Protein AF-A0A183U9L7-F1 (afdb_monomer_lite)

Sequence (82 aa):
MKAIADRYVQLSHGEVEKTVEIKPYVLDDQPCDECGGERCAHRPAPFFCPHLSCLQYYCEKCWESIHASRAREDHKPLVKEA

Organism: Toxocara canis (NCBI:txid6265)

InterPro domains:
  IPR032296 Cytoplasmic polyadenylation element-binding protein, ZZ domain [PF16366] (18-80)
  IPR034819 Cytoplasmic polyadenylation element-binding protein [PTHR12566] (1-81)
  IPR038446 CEBP, ZZ domain superfamily [G3DSA:4.10.640.40] (18-82)

Structure (mmCIF, N/CA/C/O backbone):
data_AF-A0A183U9L7-F1
#
_entry.id   AF-A0A183U9L7-F1
#
loop_
_atom_site.group_PDB
_atom_site.id
_atom_site.type_symbol
_atom_site.label_atom_id
_atom_site.label_alt_id
_atom_site.label_comp_id
_atom_site.label_asym_id
_atom_site.label_entity_id
_atom_site.label_seq_id
_atom_site.pdbx_PDB_ins_code
_atom_site.Cartn_x
_atom_site.Cartn_y
_atom_site.Cartn_z
_atom_site.occupancy
_atom_site.B_iso_or_equiv
_atom_site.auth_seq_id
_atom_site.auth_comp_id
_atom_site.auth_asym_id
_atom_site.auth_atom_id
_atom_site.pdbx_PDB_model_num
ATOM 1 N N . MET A 1 1 ? -8.781 -13.731 6.961 1.00 56.56 1 MET A N 1
ATOM 2 C CA . MET A 1 1 ? -8.420 -12.425 7.558 1.00 56.56 1 MET A CA 1
ATOM 3 C C . MET A 1 1 ? -9.700 -11.667 7.903 1.00 56.56 1 MET A C 1
ATOM 5 O O . MET A 1 1 ? -10.306 -11.114 7.001 1.00 56.56 1 MET A O 1
ATOM 9 N N . LYS A 1 2 ? -10.164 -11.693 9.162 1.00 60.97 2 LYS A N 1
ATOM 10 C CA . LYS A 1 2 ? -11.417 -11.019 9.578 1.00 60.97 2 LYS A CA 1
ATOM 11 C C . LYS A 1 2 ? -11.179 -9.593 10.102 1.00 60.97 2 LYS A C 1
ATOM 13 O O . LYS A 1 2 ? -11.960 -8.698 9.832 1.00 60.97 2 LYS A O 1
ATOM 18 N N . ALA A 1 3 ? -10.041 -9.368 10.762 1.00 63.22 3 ALA A N 1
ATOM 19 C CA . ALA A 1 3 ? -9.720 -8.093 11.408 1.00 63.22 3 ALA A CA 1
ATOM 20 C C . ALA A 1 3 ? -9.592 -6.902 10.438 1.00 63.22 3 ALA A C 1
ATOM 22 O O . ALA A 1 3 ? -10.116 -5.834 10.719 1.00 63.22 3 ALA A O 1
ATOM 23 N N . ILE A 1 4 ? -8.930 -7.074 9.289 1.00 64.25 4 ILE A N 1
ATOM 24 C CA . ILE A 1 4 ? -8.778 -5.987 8.301 1.00 64.25 4 ILE A CA 1
ATOM 25 C C . ILE A 1 4 ? -10.076 -5.791 7.506 1.00 64.25 4 ILE A C 1
ATOM 27 O O . ILE A 1 4 ? -10.424 -4.666 7.166 1.00 64.25 4 ILE A O 1
ATOM 31 N N . ALA A 1 5 ? -10.815 -6.876 7.249 1.00 64.44 5 ALA A N 1
ATOM 32 C CA . ALA A 1 5 ? -12.086 -6.824 6.530 1.00 64.44 5 ALA A CA 1
ATOM 33 C C . ALA A 1 5 ? -13.157 -6.040 7.300 1.00 64.44 5 ALA A C 1
ATOM 35 O O . ALA A 1 5 ? -13.899 -5.275 6.692 1.00 64.44 5 ALA A O 1
ATOM 36 N N . ASP A 1 6 ? -13.189 -6.185 8.628 1.00 68.94 6 ASP A N 1
ATOM 37 C CA . ASP A 1 6 ? -14.190 -5.515 9.454 1.00 68.94 6 ASP A CA 1
ATOM 38 C C . ASP A 1 6 ? -13.927 -4.002 9.602 1.00 68.94 6 ASP A C 1
ATOM 40 O O . ASP A 1 6 ? -14.868 -3.318 9.977 1.00 68.94 6 ASP A O 1
ATOM 44 N N . ARG A 1 7 ? -12.732 -3.482 9.223 1.00 74.56 7 ARG A N 1
ATOM 45 C CA . ARG A 1 7 ? -12.210 -2.078 9.216 1.00 74.56 7 ARG A CA 1
ATOM 46 C C . ARG A 1 7 ? -12.391 -1.269 10.504 1.00 74.56 7 ARG A C 1
ATOM 48 O O . ARG A 1 7 ? -11.481 -0.556 10.908 1.00 74.56 7 ARG A O 1
ATOM 55 N N . TYR A 1 8 ? -13.537 -1.382 11.145 1.00 82.94 8 TYR A N 1
ATOM 56 C CA . TYR A 1 8 ? -13.924 -0.832 12.419 1.00 82.94 8 TYR A CA 1
ATOM 57 C C . TYR A 1 8 ? -14.267 -1.974 13.369 1.00 82.94 8 TYR A C 1
ATOM 59 O O . TYR A 1 8 ? -15.025 -2.881 13.032 1.00 82.94 8 TYR A O 1
ATOM 67 N N . VAL A 1 9 ? -13.738 -1.915 14.584 1.00 87.25 9 VAL A N 1
ATOM 68 C CA . VAL A 1 9 ? -14.130 -2.833 15.652 1.00 87.25 9 VAL A CA 1
ATOM 69 C C . VAL A 1 9 ? -14.633 -2.032 16.841 1.00 87.25 9 VAL A C 1
ATOM 71 O O . VAL A 1 9 ? -14.065 -0.997 17.195 1.00 87.25 9 VAL A O 1
ATOM 74 N N . GLN A 1 10 ? -15.726 -2.496 17.437 1.00 88.12 10 GLN A N 1
ATOM 75 C CA . GLN A 1 10 ? -16.267 -1.926 18.663 1.00 88.12 10 GLN A CA 1
ATOM 76 C C . GLN A 1 10 ? -15.576 -2.597 19.850 1.00 88.12 10 GLN A C 1
ATOM 78 O O . GLN A 1 10 ? -15.592 -3.820 19.988 1.00 88.12 10 GLN A O 1
ATOM 83 N N . LEU A 1 11 ? -14.925 -1.790 20.680 1.00 86.06 11 LEU A N 1
ATOM 84 C CA . LEU A 1 11 ? -14.268 -2.213 21.907 1.00 86.06 11 LEU A CA 1
ATOM 85 C C . LEU A 1 11 ? -15.110 -1.754 23.095 1.00 86.06 11 LEU A C 1
ATOM 87 O O . LEU A 1 11 ? -15.404 -0.565 23.220 1.00 86.06 11 LEU A O 1
ATOM 91 N N . SER A 1 12 ? -15.465 -2.693 23.969 1.00 88.62 12 SER A N 1
ATOM 92 C CA . SER A 1 12 ? -16.211 -2.43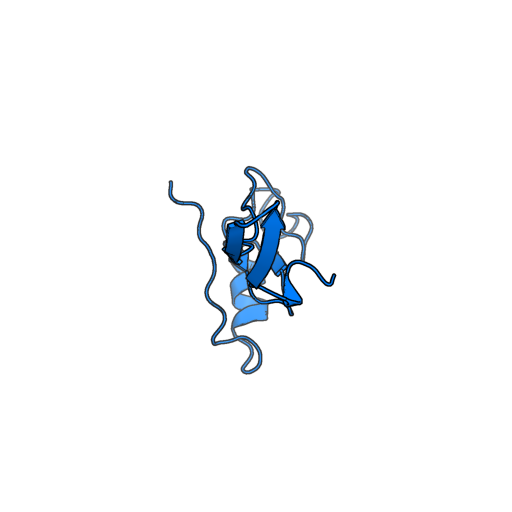9 25.203 1.00 88.62 12 SER A CA 1
ATOM 93 C C . SER A 1 12 ? -15.354 -2.775 26.425 1.00 88.62 12 SER A C 1
ATOM 95 O O . SER A 1 12 ? -14.848 -3.895 26.533 1.00 88.62 12 SER A O 1
ATOM 97 N N . HIS A 1 13 ? -15.206 -1.836 27.360 1.00 87.88 13 HIS A N 1
ATOM 98 C CA . HIS A 1 13 ? -14.554 -2.067 28.651 1.00 87.88 13 HIS A CA 1
ATOM 99 C C . HIS A 1 13 ? -15.291 -1.316 29.767 1.00 87.88 13 HIS A C 1
ATOM 101 O O . HIS A 1 13 ? -15.223 -0.090 29.852 1.00 87.88 13 HIS A O 1
ATOM 107 N N . GLY A 1 14 ? -15.998 -2.055 30.626 1.00 88.38 14 GLY A N 1
ATOM 108 C CA . GLY A 1 14 ? -16.897 -1.458 31.616 1.00 88.38 14 GLY A CA 1
ATOM 109 C C . GLY A 1 14 ? -18.006 -0.657 30.930 1.00 88.38 14 GLY A C 1
ATOM 110 O O . GLY A 1 14 ? -18.677 -1.176 30.045 1.00 88.38 14 GLY A O 1
ATOM 111 N N . GLU A 1 15 ? -18.159 0.612 31.307 1.00 90.88 15 GLU A N 1
ATOM 112 C CA . GLU A 1 15 ? -19.119 1.550 30.698 1.00 90.88 15 GLU A CA 1
ATOM 113 C C . GLU A 1 15 ? -18.589 2.230 29.420 1.00 90.88 15 GLU A C 1
ATOM 115 O O . GLU A 1 15 ? -19.280 3.045 28.813 1.00 90.88 15 GLU A O 1
ATOM 120 N N . VAL A 1 16 ? -17.350 1.939 29.004 1.00 86.12 16 VAL A N 1
ATOM 121 C CA . VAL A 1 16 ? -16.726 2.583 27.841 1.00 86.12 16 VAL A CA 1
ATOM 122 C C . VAL A 1 16 ? -16.946 1.748 26.588 1.00 86.12 16 VAL A C 1
ATOM 124 O O . VAL A 1 16 ? -16.461 0.620 26.501 1.00 86.12 16 VAL A O 1
ATOM 127 N N . GLU A 1 17 ? -17.571 2.354 25.580 1.00 90.94 17 GLU A N 1
ATOM 128 C CA . GLU A 1 17 ? -17.652 1.833 24.215 1.00 90.94 17 GLU A CA 1
ATOM 129 C C . GLU A 1 17 ? -16.881 2.739 23.250 1.00 90.94 17 GLU A C 1
ATOM 131 O O . GLU A 1 17 ? -17.091 3.954 23.206 1.00 90.94 17 GLU A O 1
ATOM 136 N N . LYS A 1 18 ? -15.963 2.160 22.470 1.00 91.00 18 LYS A N 1
ATOM 137 C CA . LYS A 1 18 ? -15.209 2.881 21.438 1.00 91.00 18 LYS A CA 1
ATOM 138 C C . LYS A 1 18 ? -15.143 2.085 20.150 1.00 91.00 18 LYS A C 1
ATOM 140 O O . LYS A 1 18 ? -14.678 0.950 20.139 1.00 91.00 18 LYS A O 1
ATOM 145 N N . THR A 1 19 ? -15.517 2.723 19.051 1.00 90.06 19 THR A N 1
ATOM 146 C CA . THR A 1 19 ? -15.258 2.207 17.707 1.00 90.06 19 THR A CA 1
ATOM 147 C C . THR A 1 19 ? -13.868 2.646 17.274 1.00 90.06 19 THR A C 1
ATOM 149 O O . THR A 1 19 ? -13.585 3.843 17.218 1.00 90.06 19 THR A O 1
ATOM 152 N N . VAL A 1 20 ? -12.993 1.690 16.976 1.00 89.25 20 VAL A N 1
ATOM 153 C CA . VAL A 1 20 ? -11.630 1.961 16.503 1.00 89.25 20 VAL A CA 1
ATOM 154 C C . VAL A 1 20 ? -11.473 1.496 15.063 1.00 89.25 20 VAL A C 1
ATOM 156 O O . VAL A 1 20 ? -11.967 0.431 14.699 1.00 89.25 20 VAL A O 1
ATOM 159 N N . GLU A 1 21 ? -10.791 2.294 14.242 1.00 86.00 21 GLU A N 1
ATOM 160 C CA . GLU A 1 21 ? -10.409 1.901 12.884 1.00 86.00 21 GLU A CA 1
ATOM 161 C C . GLU A 1 21 ? -9.108 1.093 12.931 1.00 86.00 21 GLU A C 1
ATOM 163 O O . GLU A 1 21 ? -8.110 1.530 13.508 1.00 86.00 21 GLU A O 1
ATOM 168 N N . ILE A 1 22 ? -9.104 -0.074 12.297 1.00 82.31 22 ILE A N 1
ATOM 169 C CA . ILE A 1 22 ? -7.909 -0.881 12.075 1.00 82.31 22 ILE A CA 1
ATOM 170 C C . ILE A 1 22 ? -7.266 -0.399 10.777 1.00 82.31 22 ILE A C 1
ATOM 172 O O . ILE A 1 22 ? -7.843 -0.533 9.697 1.00 82.31 22 ILE A O 1
ATOM 176 N N . LYS A 1 23 ? -6.051 0.143 10.878 1.00 75.00 23 LYS A N 1
ATOM 177 C CA . LYS A 1 23 ? -5.239 0.525 9.719 1.00 75.00 23 LYS A CA 1
ATOM 178 C C . LYS A 1 23 ? -4.126 -0.502 9.501 1.00 75.00 23 LYS A C 1
ATOM 180 O O . LYS A 1 23 ? -3.481 -0.884 10.480 1.00 75.00 23 LYS A O 1
ATOM 185 N N . PRO A 1 24 ? -3.882 -0.959 8.260 1.00 72.31 24 PRO A N 1
ATOM 186 C CA . PRO A 1 24 ? -2.702 -1.760 7.970 1.00 72.31 24 PRO A CA 1
ATOM 187 C C . PRO A 1 24 ? -1.443 -0.946 8.280 1.00 72.31 24 PRO A C 1
ATOM 189 O O . PRO A 1 24 ? -1.370 0.245 7.974 1.00 72.31 24 PRO A O 1
ATOM 192 N N . TYR A 1 25 ? -0.476 -1.591 8.926 1.00 69.12 25 TYR A N 1
ATOM 193 C CA . TYR A 1 25 ? 0.802 -0.977 9.260 1.00 69.12 25 TYR A CA 1
ATOM 194 C C . TYR A 1 25 ? 1.763 -1.161 8.085 1.00 69.12 25 TYR A C 1
ATOM 196 O O . TYR A 1 25 ? 1.962 -2.287 7.626 1.00 69.12 25 TYR A O 1
ATOM 204 N N . VAL A 1 26 ? 2.331 -0.062 7.592 1.00 77.19 26 VAL A N 1
ATOM 205 C CA . VAL A 1 26 ? 3.349 -0.091 6.535 1.00 77.19 26 VAL A CA 1
ATOM 206 C C . VAL A 1 26 ? 4.708 -0.276 7.209 1.00 77.19 26 VAL A C 1
ATOM 208 O O . VAL A 1 26 ? 5.065 0.494 8.096 1.00 77.19 26 VAL A O 1
ATOM 211 N N . LEU A 1 27 ? 5.429 -1.329 6.834 1.00 82.50 27 LEU A N 1
ATOM 212 C CA . LEU A 1 27 ? 6.745 -1.680 7.359 1.00 82.50 27 LEU A CA 1
ATOM 213 C C . LEU A 1 27 ? 7.845 -1.177 6.428 1.00 82.50 27 LEU A C 1
ATOM 215 O O . LEU A 1 27 ? 7.679 -1.141 5.207 1.00 82.50 27 LEU A O 1
ATOM 219 N N . ASP A 1 28 ? 8.991 -0.859 7.020 1.00 77.31 28 ASP A N 1
ATOM 220 C CA . ASP A 1 28 ? 10.203 -0.549 6.276 1.00 77.31 28 ASP A CA 1
ATOM 221 C C . ASP A 1 28 ? 10.817 -1.806 5.641 1.00 77.31 28 ASP A C 1
ATOM 223 O O . ASP A 1 28 ? 10.632 -2.935 6.109 1.00 77.31 28 ASP A O 1
ATOM 227 N N . ASP A 1 29 ? 11.539 -1.588 4.539 1.00 86.31 29 ASP A N 1
ATOM 228 C CA . ASP A 1 29 ? 12.404 -2.568 3.872 1.00 86.31 29 ASP A CA 1
ATOM 229 C C . ASP A 1 29 ? 11.724 -3.861 3.396 1.00 86.31 29 ASP A C 1
ATOM 231 O O . ASP A 1 29 ? 12.375 -4.889 3.198 1.00 86.31 29 ASP A O 1
ATOM 235 N N . GLN A 1 30 ? 10.412 -3.815 3.156 1.00 93.00 30 GLN A N 1
ATOM 236 C CA . GLN A 1 30 ? 9.696 -4.960 2.604 1.00 93.00 30 GLN A CA 1
ATOM 237 C C . GLN A 1 30 ? 10.046 -5.171 1.126 1.00 93.00 30 GLN A C 1
ATOM 239 O O . GLN A 1 30 ? 10.079 -4.206 0.355 1.00 93.00 30 GLN A O 1
ATOM 244 N N . PRO A 1 31 ? 10.302 -6.416 0.689 1.00 95.06 31 PRO A N 1
ATOM 245 C CA . PRO A 1 31 ? 10.435 -6.720 -0.726 1.00 95.06 31 PRO A CA 1
ATOM 246 C C . PRO A 1 31 ? 9.077 -6.597 -1.430 1.00 95.06 31 PRO A C 1
ATOM 248 O O . PRO A 1 31 ? 8.021 -6.533 -0.810 1.00 95.06 31 PRO A O 1
ATOM 251 N N . CYS A 1 32 ? 9.096 -6.580 -2.760 1.00 96.31 32 CYS A N 1
ATOM 252 C CA . CYS A 1 32 ? 7.866 -6.717 -3.537 1.00 96.31 32 CYS A CA 1
ATOM 253 C C . CYS A 1 32 ? 7.295 -8.127 -3.340 1.00 96.31 32 CYS A C 1
ATOM 255 O O . CYS A 1 32 ? 7.961 -9.089 -3.717 1.00 96.31 32 CYS A O 1
ATOM 257 N N . ASP A 1 33 ? 6.071 -8.249 -2.829 1.00 96.12 33 ASP A N 1
ATOM 258 C CA . ASP A 1 33 ? 5.420 -9.545 -2.590 1.00 96.12 33 ASP A CA 1
ATOM 259 C C . ASP A 1 33 ? 5.143 -10.296 -3.898 1.00 96.12 33 ASP A C 1
ATOM 261 O O . ASP A 1 33 ? 5.168 -11.522 -3.940 1.00 96.12 33 ASP A O 1
ATOM 265 N N . GLU A 1 34 ? 4.918 -9.558 -4.987 1.00 96.88 34 GLU A N 1
ATOM 266 C CA . GLU A 1 34 ? 4.618 -10.137 -6.299 1.00 96.88 34 GLU A CA 1
ATOM 267 C C . GLU A 1 34 ? 5.841 -10.787 -6.960 1.00 96.88 34 GLU A C 1
ATOM 269 O O . GLU A 1 34 ? 5.719 -11.801 -7.637 1.00 96.88 34 GLU A O 1
ATOM 274 N N . CYS A 1 35 ? 7.026 -10.182 -6.829 1.00 97.06 35 CYS A N 1
ATOM 275 C CA . CYS A 1 35 ? 8.218 -10.634 -7.560 1.00 97.06 35 CYS A CA 1
ATOM 276 C C . CYS A 1 35 ? 9.428 -10.944 -6.680 1.00 97.06 35 CYS A C 1
ATOM 278 O O . CYS A 1 35 ? 10.524 -11.105 -7.207 1.00 97.06 35 CYS A O 1
ATOM 280 N N . GLY A 1 36 ? 9.286 -10.928 -5.353 1.00 96.06 36 GLY A N 1
ATOM 281 C CA . GLY A 1 36 ? 10.390 -11.147 -4.409 1.00 96.06 36 GLY A CA 1
ATOM 282 C C . GLY A 1 36 ? 11.552 -10.148 -4.535 1.00 96.06 36 GLY A C 1
ATOM 283 O O . GLY A 1 36 ? 12.635 -10.370 -3.998 1.00 96.06 36 GLY A O 1
ATOM 284 N N . GLY A 1 37 ? 11.364 -9.051 -5.275 1.00 94.94 37 GLY A N 1
ATOM 285 C CA . GLY A 1 37 ? 12.413 -8.082 -5.594 1.00 94.94 37 GLY A CA 1
ATOM 286 C C . GLY A 1 37 ? 13.188 -8.343 -6.894 1.00 94.94 37 GLY A C 1
ATOM 287 O O . GLY A 1 37 ? 13.979 -7.488 -7.300 1.00 94.94 37 GLY A O 1
ATOM 288 N N . GLU A 1 38 ? 12.934 -9.444 -7.608 1.00 96.88 38 GLU A N 1
ATOM 289 C CA . GLU A 1 38 ? 13.673 -9.817 -8.827 1.00 96.88 38 GLU A CA 1
ATOM 290 C C . GLU A 1 38 ? 13.585 -8.743 -9.924 1.00 96.88 38 GLU A C 1
ATOM 292 O O . GLU A 1 38 ? 14.551 -8.455 -10.631 1.00 96.88 38 GLU A O 1
ATOM 297 N N . ARG A 1 39 ? 12.435 -8.066 -10.040 1.00 94.81 39 ARG A N 1
ATOM 298 C CA . ARG A 1 39 ? 12.206 -7.039 -11.075 1.00 94.81 39 ARG A CA 1
ATOM 299 C C . ARG A 1 39 ? 12.756 -5.655 -10.701 1.00 94.81 39 ARG A C 1
ATOM 301 O O . ARG A 1 39 ? 12.751 -4.755 -11.551 1.00 94.81 39 ARG A O 1
ATOM 308 N N . CYS A 1 40 ? 13.226 -5.472 -9.465 1.00 93.56 40 CYS A N 1
ATOM 309 C CA . CYS A 1 40 ? 13.687 -4.193 -8.916 1.00 93.56 40 CYS A CA 1
ATOM 310 C C . CYS A 1 40 ? 15.050 -4.266 -8.205 1.00 93.56 40 CYS A C 1
ATOM 312 O O . CYS A 1 40 ? 15.352 -3.379 -7.407 1.00 93.56 40 CYS A O 1
ATOM 314 N N . ALA A 1 41 ? 15.880 -5.263 -8.541 1.00 95.00 41 ALA A N 1
ATOM 315 C CA . ALA A 1 41 ? 17.218 -5.467 -7.971 1.00 95.00 41 ALA A CA 1
ATOM 316 C C . ALA A 1 41 ? 17.206 -5.583 -6.435 1.00 95.00 41 ALA A C 1
ATOM 318 O O . ALA A 1 41 ? 18.056 -5.013 -5.759 1.00 95.00 41 ALA A O 1
ATOM 319 N N . HIS A 1 42 ? 16.189 -6.265 -5.894 1.00 93.50 42 HIS A N 1
ATOM 320 C CA . HIS A 1 42 ? 15.936 -6.424 -4.457 1.00 93.50 42 HIS A CA 1
ATOM 321 C C . HIS A 1 42 ? 15.868 -5.108 -3.665 1.00 93.50 42 HIS A C 1
ATOM 323 O O . HIS A 1 42 ? 16.000 -5.112 -2.444 1.00 93.50 42 HIS A O 1
ATOM 329 N N . ARG A 1 43 ? 15.613 -3.977 -4.340 1.00 93.25 43 ARG A N 1
ATOM 330 C CA . ARG A 1 43 ? 15.261 -2.734 -3.652 1.00 93.25 43 ARG A CA 1
ATOM 331 C C . ARG A 1 43 ? 13.923 -2.911 -2.924 1.00 93.25 43 ARG A C 1
ATOM 333 O O . ARG A 1 43 ? 13.038 -3.569 -3.490 1.00 93.25 43 ARG A O 1
ATOM 340 N N . PRO A 1 44 ? 13.756 -2.297 -1.739 1.00 93.31 44 PRO A N 1
ATOM 341 C CA . PRO A 1 44 ? 12.479 -2.269 -1.041 1.00 93.31 44 PRO A CA 1
ATOM 342 C C . PRO A 1 44 ? 11.336 -1.783 -1.933 1.00 93.31 44 PRO A C 1
ATOM 344 O O . PRO A 1 44 ? 11.517 -0.910 -2.788 1.00 93.31 44 PRO A O 1
ATOM 347 N N . ALA A 1 45 ? 10.156 -2.355 -1.734 1.00 94.50 45 ALA A N 1
ATOM 348 C CA . ALA A 1 45 ? 8.934 -1.953 -2.402 1.00 94.50 45 ALA A CA 1
ATOM 349 C C . ALA A 1 45 ? 8.480 -0.572 -1.888 1.00 94.50 45 ALA A C 1
ATOM 351 O O . ALA A 1 45 ? 8.228 -0.424 -0.694 1.00 94.50 45 ALA A O 1
ATOM 352 N N . PRO A 1 46 ? 8.344 0.443 -2.762 1.00 93.06 46 PRO A N 1
ATOM 353 C CA . PRO A 1 46 ? 7.930 1.782 -2.351 1.00 93.06 46 PRO A CA 1
ATOM 354 C C . PRO A 1 46 ? 6.415 1.906 -2.124 1.00 93.06 46 PRO A C 1
ATOM 356 O O . PRO A 1 46 ? 5.967 2.908 -1.565 1.00 93.06 46 PRO A O 1
ATOM 359 N N . PHE A 1 47 ? 5.623 0.925 -2.575 1.00 93.81 47 PHE A N 1
ATOM 360 C CA . PHE A 1 47 ? 4.165 0.989 -2.562 1.00 93.81 47 PHE A CA 1
ATOM 361 C C . PHE A 1 47 ? 3.553 -0.152 -1.767 1.00 93.81 47 PHE A C 1
ATOM 363 O O . PHE A 1 47 ? 3.898 -1.315 -1.969 1.00 93.81 47 PHE A O 1
ATOM 370 N N . P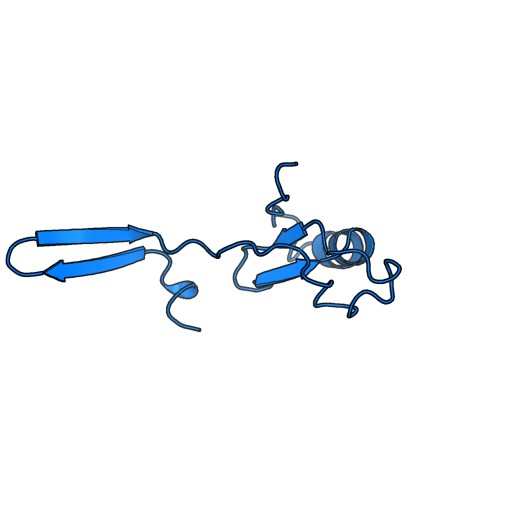HE A 1 48 ? 2.564 0.180 -0.945 1.00 93.69 48 PHE A N 1
ATOM 371 C CA . PHE A 1 48 ? 1.674 -0.786 -0.318 1.00 93.69 48 PHE A CA 1
ATOM 372 C C . PHE A 1 48 ? 0.235 -0.546 -0.782 1.00 93.69 48 PHE A C 1
ATOM 374 O O . PHE A 1 48 ? -0.270 0.573 -0.691 1.00 93.69 48 PHE A O 1
ATOM 381 N N . CYS A 1 49 ? -0.447 -1.579 -1.280 1.00 93.75 49 CYS A N 1
ATOM 382 C CA . CYS A 1 49 ? -1.861 -1.481 -1.645 1.00 93.75 49 CYS A CA 1
ATOM 383 C C . CYS A 1 49 ? -2.741 -1.840 -0.438 1.00 93.75 49 CYS A C 1
ATOM 385 O O . CYS A 1 49 ? -2.769 -3.010 -0.061 1.00 93.75 49 CYS A O 1
ATOM 387 N N . PRO A 1 50 ? -3.509 -0.904 0.154 1.00 90.38 50 PRO A N 1
ATOM 388 C CA . PRO A 1 50 ? -4.338 -1.199 1.322 1.00 90.38 50 PRO A CA 1
ATOM 389 C C . PRO A 1 50 ? -5.670 -1.878 0.966 1.00 90.38 50 PRO A C 1
ATOM 391 O O . PRO A 1 50 ? -6.434 -2.228 1.865 1.00 90.38 50 PRO A O 1
ATOM 394 N N . HIS A 1 51 ? -5.984 -2.043 -0.324 1.00 90.38 51 HIS A N 1
ATOM 395 C CA . HIS A 1 51 ? -7.218 -2.700 -0.742 1.00 90.38 51 HIS A CA 1
ATOM 396 C C . HIS A 1 51 ? -7.182 -4.187 -0.375 1.00 90.38 51 HIS A C 1
ATOM 398 O O . HIS A 1 51 ? -6.191 -4.866 -0.636 1.00 90.38 51 HIS A O 1
ATOM 404 N N . LEU A 1 52 ? -8.275 -4.712 0.186 1.00 87.50 52 LEU A N 1
ATOM 405 C CA . LEU A 1 52 ? -8.358 -6.082 0.715 1.00 87.50 52 LEU A CA 1
ATOM 406 C C . LEU A 1 52 ? -8.024 -7.170 -0.312 1.00 87.50 52 LEU A C 1
ATOM 408 O O . LEU A 1 52 ? -7.515 -8.223 0.057 1.00 87.50 52 LEU A O 1
ATOM 412 N N . SER A 1 53 ? -8.310 -6.928 -1.592 1.00 90.44 53 SER A N 1
ATOM 413 C CA . SER A 1 53 ? -7.991 -7.872 -2.670 1.00 90.44 53 SER A CA 1
ATOM 414 C C . SER A 1 53 ? -6.501 -7.930 -3.025 1.00 90.44 53 SER A C 1
ATOM 416 O O . SER A 1 53 ? -6.110 -8.790 -3.810 1.00 90.44 53 SER A O 1
ATOM 418 N N . CYS A 1 54 ? -5.707 -6.979 -2.532 1.00 92.62 54 CYS A N 1
ATOM 419 C CA . CYS A 1 54 ? -4.272 -6.877 -2.761 1.00 92.62 54 CYS A CA 1
ATOM 420 C C . CYS A 1 54 ? -3.532 -7.062 -1.437 1.00 92.62 54 CYS A C 1
ATOM 422 O O . CYS A 1 54 ? -2.906 -8.094 -1.251 1.00 92.62 54 CYS A O 1
ATOM 424 N N . LEU A 1 55 ? -3.651 -6.094 -0.519 1.00 91.06 55 LEU A N 1
ATOM 425 C CA . LEU A 1 55 ? -3.010 -6.075 0.801 1.00 91.06 55 LEU A CA 1
ATOM 426 C C . LEU A 1 55 ? -1.534 -6.518 0.760 1.00 91.06 55 LEU A C 1
ATOM 428 O O . LEU A 1 55 ? -1.110 -7.393 1.511 1.00 91.06 55 LEU A O 1
ATOM 432 N N . GLN A 1 56 ? -0.781 -5.928 -0.167 1.00 93.38 56 GLN A N 1
ATOM 433 C CA . GLN A 1 56 ? 0.548 -6.379 -0.580 1.00 93.38 56 GLN A CA 1
ATOM 434 C C . GLN A 1 56 ? 1.473 -5.197 -0.879 1.00 93.38 56 GLN A C 1
ATOM 436 O O . GLN A 1 56 ? 1.020 -4.115 -1.278 1.00 93.38 56 GLN A O 1
ATOM 441 N N . TYR A 1 57 ? 2.772 -5.441 -0.728 1.00 94.94 57 TYR A N 1
ATOM 442 C CA . TYR A 1 57 ? 3.856 -4.570 -1.157 1.00 94.94 57 TYR A CA 1
ATOM 443 C C . TYR A 1 57 ? 4.195 -4.805 -2.628 1.00 94.94 57 TYR A C 1
ATOM 445 O O . TYR A 1 57 ? 4.380 -5.938 -3.076 1.00 94.94 57 TYR A O 1
ATOM 453 N N . TYR A 1 58 ? 4.345 -3.721 -3.385 1.00 95.75 58 TYR A N 1
ATOM 454 C CA . TYR A 1 58 ? 4.683 -3.766 -4.803 1.00 95.75 58 TYR A CA 1
ATOM 455 C C . TYR A 1 58 ? 5.861 -2.848 -5.126 1.00 95.75 58 TYR A C 1
ATOM 457 O O . TYR A 1 58 ? 5.924 -1.698 -4.691 1.00 95.75 58 TYR A O 1
ATOM 465 N N . CYS A 1 59 ? 6.779 -3.337 -5.962 1.00 96.38 59 CYS A N 1
ATOM 466 C CA . CYS A 1 59 ? 7.704 -2.464 -6.679 1.00 96.38 59 CYS A CA 1
ATOM 467 C C . CYS A 1 59 ? 6.969 -1.695 -7.786 1.00 96.38 59 CYS A C 1
ATOM 469 O O . CYS A 1 59 ? 5.916 -2.137 -8.243 1.00 96.38 59 CYS A O 1
ATOM 471 N N . GLU A 1 60 ? 7.549 -0.592 -8.267 1.00 95.56 60 GLU A N 1
ATOM 472 C CA . GLU A 1 60 ? 6.951 0.260 -9.312 1.00 95.56 60 GLU A CA 1
ATOM 473 C C . GLU A 1 60 ? 6.447 -0.542 -10.522 1.00 95.56 60 GLU A C 1
ATOM 475 O O . GLU A 1 60 ? 5.282 -0.448 -10.898 1.00 95.56 60 GLU A O 1
ATOM 480 N N . LYS A 1 61 ? 7.286 -1.436 -11.060 1.00 96.88 61 LYS A N 1
ATOM 481 C CA . LYS A 1 61 ? 6.937 -2.256 -12.233 1.00 96.88 61 LYS A CA 1
ATOM 482 C C . LYS A 1 61 ? 5.755 -3.193 -11.981 1.00 96.88 61 LYS A C 1
ATOM 484 O O . LYS A 1 61 ? 4.930 -3.400 -12.868 1.00 96.88 61 LYS A O 1
ATOM 489 N N . CYS A 1 62 ? 5.697 -3.817 -10.802 1.00 97.19 62 CYS A N 1
ATOM 490 C CA . CYS A 1 62 ? 4.585 -4.703 -10.457 1.00 97.19 62 CYS A CA 1
ATOM 491 C C . CYS A 1 62 ? 3.315 -3.898 -10.180 1.00 97.19 62 CYS A C 1
ATOM 493 O O . CYS A 1 62 ? 2.240 -4.314 -10.603 1.00 97.19 62 CYS A O 1
ATOM 495 N N . TRP A 1 63 ? 3.445 -2.734 -9.536 1.00 96.50 63 TRP A N 1
ATOM 496 C CA . TRP A 1 63 ? 2.330 -1.831 -9.293 1.00 96.50 63 TRP A CA 1
ATOM 497 C C . TRP A 1 63 ? 1.651 -1.436 -10.603 1.00 96.50 63 TRP A C 1
ATOM 499 O O . TRP A 1 63 ? 0.468 -1.717 -10.767 1.00 96.50 63 TRP A O 1
ATOM 509 N N . GLU A 1 64 ? 2.403 -0.873 -11.550 1.00 95.94 64 GLU A N 1
ATOM 510 C CA . GLU A 1 64 ? 1.888 -0.453 -12.858 1.00 95.94 64 GLU A CA 1
A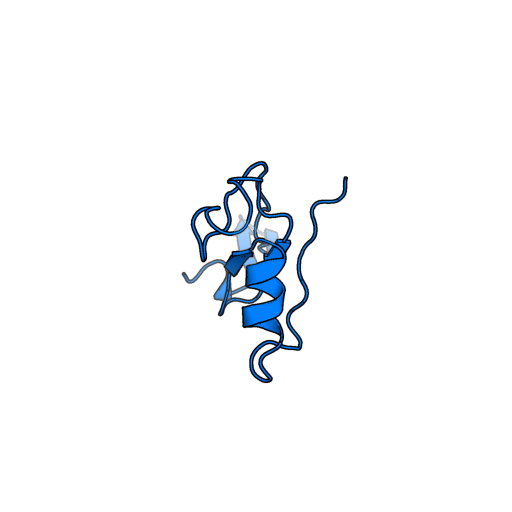TOM 511 C C . GLU A 1 64 ? 1.251 -1.621 -13.617 1.00 95.94 64 GLU A C 1
ATOM 513 O O . GLU A 1 64 ? 0.140 -1.505 -14.124 1.00 95.94 64 GLU A O 1
ATOM 518 N N . SER A 1 65 ? 1.915 -2.781 -13.644 1.00 95.31 65 SER A N 1
ATOM 519 C CA . SER A 1 65 ? 1.419 -3.953 -14.371 1.00 95.31 65 SER A CA 1
ATOM 520 C C . SER A 1 65 ? 0.100 -4.499 -13.816 1.00 95.31 65 SER A C 1
ATOM 522 O O . SER A 1 65 ? -0.709 -5.016 -14.584 1.00 95.31 65 SER A O 1
ATOM 524 N N . ILE A 1 66 ? -0.104 -4.446 -12.499 1.00 95.25 66 ILE A N 1
ATOM 525 C CA . ILE A 1 66 ? -1.266 -5.048 -11.830 1.00 95.25 66 ILE A CA 1
ATOM 526 C C . ILE A 1 66 ? -2.415 -4.041 -11.705 1.00 95.25 66 ILE A C 1
ATOM 528 O O . ILE A 1 66 ? -3.579 -4.386 -11.936 1.00 95.25 66 ILE A O 1
ATOM 532 N N . HIS A 1 67 ? -2.094 -2.795 -11.361 1.00 96.69 67 HIS A N 1
ATOM 533 C CA . HIS A 1 67 ? -3.067 -1.738 -11.084 1.00 96.69 67 HIS A CA 1
ATOM 534 C C . HIS A 1 67 ? -3.444 -0.919 -12.325 1.00 96.69 67 HIS A C 1
ATOM 536 O O . HIS A 1 67 ? -4.344 -0.098 -12.247 1.00 96.69 67 HIS A O 1
ATOM 542 N N . ALA A 1 68 ? -2.850 -1.178 -13.496 1.00 92.00 68 ALA A N 1
ATOM 543 C CA . ALA A 1 68 ? -3.386 -0.681 -14.770 1.00 92.00 68 ALA A CA 1
ATOM 544 C C . ALA A 1 68 ? -4.639 -1.447 -15.245 1.00 92.00 68 ALA A C 1
ATOM 546 O O . ALA A 1 68 ? -5.291 -1.044 -16.208 1.00 92.00 68 ALA A O 1
ATOM 547 N N . SER A 1 69 ? -4.972 -2.582 -14.618 1.00 91.94 69 SER A N 1
ATOM 548 C CA . SER A 1 69 ? -6.175 -3.343 -14.965 1.00 91.94 69 SER A CA 1
ATOM 549 C C . SER A 1 69 ? -7.444 -2.629 -14.482 1.00 91.94 69 SER A C 1
ATOM 551 O O . SER A 1 69 ? -7.485 -2.132 -13.361 1.00 91.94 69 SER A O 1
ATOM 553 N N . ARG A 1 70 ? -8.526 -2.658 -15.277 1.00 89.38 70 ARG A N 1
ATOM 554 C CA . ARG A 1 70 ? -9.825 -2.036 -14.917 1.00 89.38 70 ARG A CA 1
ATOM 555 C C . ARG A 1 70 ? -10.401 -2.502 -13.578 1.00 89.38 70 ARG A C 1
ATOM 557 O O . ARG A 1 70 ? -11.201 -1.810 -12.971 1.00 89.38 70 ARG A O 1
ATOM 564 N N . ALA A 1 71 ? -10.027 -3.697 -13.129 1.00 92.12 71 ALA A N 1
ATOM 565 C CA . ALA A 1 71 ? -10.487 -4.236 -11.854 1.00 92.12 71 ALA A CA 1
ATOM 566 C C . ALA A 1 71 ? -9.780 -3.617 -10.636 1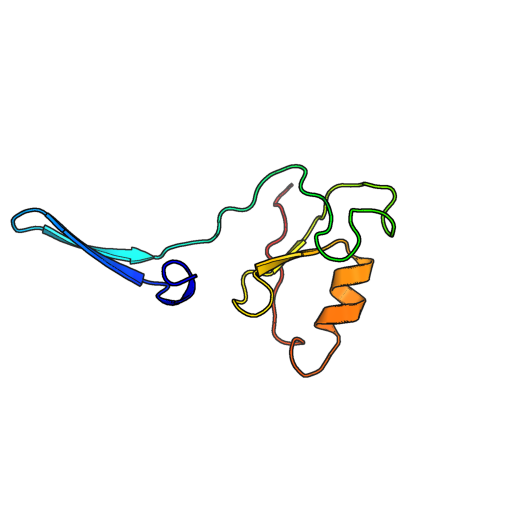.00 92.12 71 ALA A C 1
ATOM 568 O O . ALA A 1 71 ? -10.193 -3.895 -9.515 1.00 92.12 71 ALA A O 1
ATOM 569 N N . ARG A 1 72 ? -8.675 -2.887 -10.840 1.00 93.56 72 ARG A N 1
ATOM 570 C CA . ARG A 1 72 ? -7.793 -2.383 -9.775 1.00 93.56 72 ARG A CA 1
ATOM 571 C C . ARG A 1 72 ? -7.287 -0.960 -10.037 1.00 93.56 72 ARG A C 1
ATOM 573 O O . ARG A 1 72 ? -6.370 -0.515 -9.353 1.00 93.56 72 ARG A O 1
ATOM 580 N N . GLU A 1 73 ? -7.844 -0.264 -11.028 1.00 92.94 73 GLU A N 1
ATOM 581 C CA . GLU A 1 73 ? -7.386 1.067 -11.461 1.00 92.94 73 GLU A CA 1
ATOM 582 C C . GLU A 1 73 ? -7.688 2.174 -10.441 1.00 92.94 73 GLU A C 1
ATOM 584 O O . GLU A 1 73 ? -7.021 3.206 -10.414 1.00 92.94 73 GLU A O 1
ATOM 589 N N . ASP A 1 74 ? -8.672 1.951 -9.572 1.00 94.06 74 ASP A N 1
ATOM 590 C CA . ASP A 1 74 ? -9.080 2.856 -8.501 1.00 94.06 74 ASP A CA 1
ATOM 591 C C . ASP A 1 74 ? -8.284 2.657 -7.200 1.00 94.06 74 ASP A C 1
ATOM 593 O O . ASP A 1 74 ? -8.381 3.471 -6.274 1.00 94.06 74 ASP A O 1
ATOM 597 N N . HIS A 1 75 ? -7.466 1.604 -7.119 1.00 95.25 75 HIS A N 1
ATOM 598 C CA . HIS A 1 75 ? -6.606 1.367 -5.970 1.00 95.25 75 HIS A CA 1
ATOM 599 C C . HIS A 1 75 ? -5.533 2.457 -5.873 1.00 95.25 75 HIS A C 1
ATOM 601 O O . HIS A 1 75 ? -4.799 2.734 -6.822 1.00 95.25 75 HIS A O 1
ATOM 607 N N . LYS A 1 76 ? -5.386 3.040 -4.682 1.00 93.31 76 LYS A N 1
ATOM 608 C CA . LYS A 1 76 ? -4.366 4.057 -4.402 1.00 93.31 76 LYS A CA 1
ATOM 609 C C . LYS A 1 76 ? -3.264 3.467 -3.526 1.00 93.31 76 LYS A C 1
ATOM 611 O O . LYS A 1 76 ? -3.594 2.877 -2.493 1.00 93.31 76 LYS A O 1
ATOM 616 N N . PRO A 1 77 ? -1.982 3.617 -3.902 1.00 92.62 77 PRO A N 1
ATOM 617 C CA . PRO A 1 77 ? -0.895 3.133 -3.071 1.00 92.62 77 PRO A CA 1
ATOM 618 C C . PRO A 1 77 ? -0.781 4.012 -1.828 1.00 92.62 77 PRO A C 1
ATOM 620 O O . PRO A 1 77 ? -0.898 5.236 -1.904 1.00 92.62 77 PRO A O 1
ATOM 623 N N . LEU A 1 78 ? -0.497 3.390 -0.689 1.00 91.12 78 LEU A N 1
ATOM 624 C CA . LEU A 1 78 ? 0.167 4.0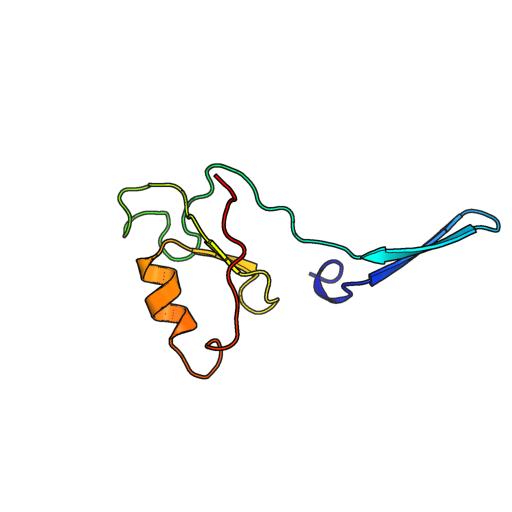79 0.405 1.00 91.12 78 LEU A CA 1
ATOM 625 C C . LEU A 1 78 ? 1.652 4.133 0.049 1.00 91.12 78 LEU A C 1
ATOM 627 O O . LEU A 1 78 ? 2.286 3.094 -0.153 1.00 91.12 78 LEU A O 1
ATOM 631 N N . VAL A 1 79 ? 2.168 5.349 -0.094 1.00 86.06 79 VAL A N 1
ATOM 632 C CA . VAL A 1 79 ? 3.582 5.603 -0.373 1.00 86.06 79 VAL A CA 1
ATOM 633 C C . VAL A 1 79 ? 4.278 5.834 0.959 1.00 86.06 79 VAL A C 1
ATOM 635 O O . VAL A 1 79 ? 3.723 6.493 1.840 1.00 86.06 79 VAL A O 1
ATOM 638 N N . LYS A 1 80 ? 5.489 5.300 1.107 1.00 68.38 80 LYS A N 1
ATOM 639 C CA . LYS A 1 80 ? 6.366 5.671 2.216 1.00 68.38 80 LYS A CA 1
ATOM 640 C C . LYS A 1 80 ? 6.652 7.179 2.113 1.00 68.38 80 LYS A C 1
ATOM 642 O O . LYS A 1 80 ? 7.284 7.600 1.146 1.00 68.38 80 LYS A O 1
ATOM 647 N N . GLU A 1 81 ? 6.153 7.997 3.046 1.00 58.75 81 GLU A N 1
ATOM 648 C CA . GLU A 1 81 ? 6.634 9.381 3.169 1.00 58.75 81 GLU A CA 1
ATOM 649 C C . GLU A 1 81 ? 8.133 9.321 3.501 1.00 58.75 81 GLU A C 1
ATOM 651 O O . GLU A 1 81 ? 8.546 8.535 4.358 1.00 58.75 81 GLU A O 1
ATOM 656 N N . ALA A 1 82 ? 8.936 10.049 2.722 1.00 47.31 82 ALA A N 1
ATOM 657 C CA . ALA A 1 82 ? 10.397 10.048 2.798 1.00 47.31 82 ALA A CA 1
ATOM 658 C C . ALA A 1 82 ? 10.919 10.837 4.003 1.00 47.31 82 ALA A C 1
ATOM 660 O O . ALA A 1 82 ? 10.313 11.885 4.325 1.00 47.31 82 ALA A O 1
#

Foldseek 3Di:
DVLLVVQWDWDDDPPDTDIDGDFDDDDPLDFFPVPSCPVPVSGRQQWAFSDPVDRTGHHPVRCCVPCVDPVRVPTDTDGPDD

pLDDT: mean 87.49, std 11.04, range [47.31, 97.19]

Secondary structure (DSSP, 8-state):
--TTTT-EEEEEETTEEEEEE--PPPPTTPPPTTTTTGGGTT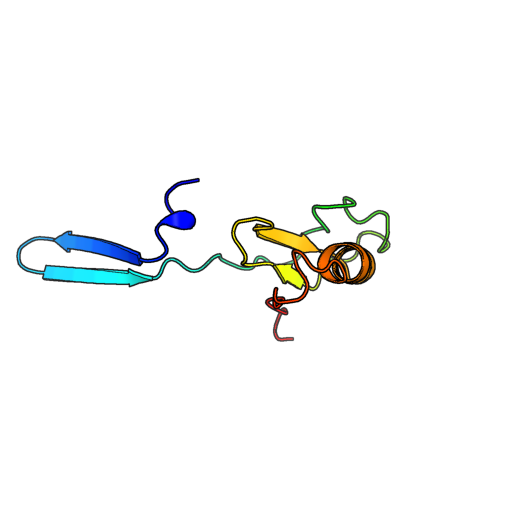PPP-EEE-STTT-EEE-HHHHHHHHTSTTTTT--PEE---

Radius of gyration: 15.79 Å; chains: 1; bounding box: 36×22×47 Å